Protein AF-A0A8T4M8V0-F1 (afdb_monomer_lite)

Secondary structure (DSSP, 8-state):
----TTSS----HHHHHHHHHHHHHHHHHHHHH--TT--EEEE-TTS----HHHHHHHHHHHHHTTEEEEEEE-SS-EEEEEEE----

Structure (mmCIF, N/CA/C/O backbone):
data_AF-A0A8T4M8V0-F1
#
_entry.id   AF-A0A8T4M8V0-F1
#
loop_
_atom_site.group_PDB
_ato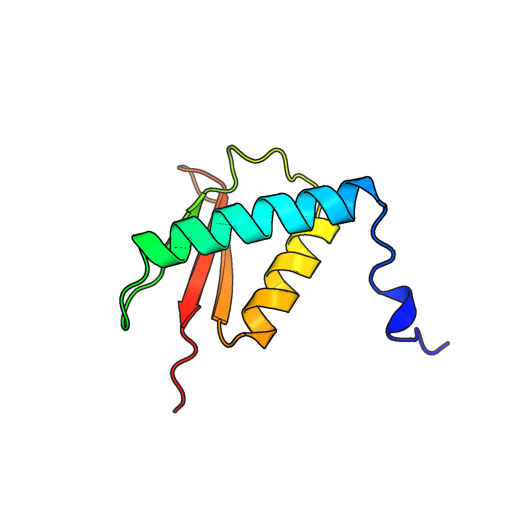m_site.id
_atom_site.type_symbol
_atom_site.label_atom_id
_atom_site.label_alt_id
_atom_site.label_comp_id
_atom_site.label_asym_id
_atom_site.label_entity_id
_atom_site.label_seq_id
_atom_site.pdbx_PDB_ins_code
_atom_site.Cartn_x
_atom_site.Cartn_y
_atom_site.Cartn_z
_atom_site.occupancy
_atom_site.B_iso_or_equiv
_atom_site.auth_seq_id
_atom_site.auth_comp_id
_atom_site.auth_asym_id
_atom_site.auth_atom_id
_atom_site.pdbx_PDB_model_num
ATOM 1 N N . MET A 1 1 ? -10.432 -14.009 27.430 1.00 38.53 1 MET A N 1
ATOM 2 C CA . MET A 1 1 ? -10.425 -12.543 27.247 1.00 38.53 1 MET A CA 1
ATOM 3 C C . MET A 1 1 ? -10.503 -12.266 25.755 1.00 38.53 1 MET A C 1
ATOM 5 O O . MET A 1 1 ? -9.575 -12.601 25.035 1.00 38.53 1 MET A O 1
ATOM 9 N N . THR A 1 2 ? -11.648 -11.789 25.274 1.00 46.03 2 THR A N 1
ATOM 10 C CA . THR A 1 2 ? -11.889 -11.446 23.865 1.00 46.03 2 THR A CA 1
ATOM 11 C C . THR A 1 2 ? -11.365 -10.042 23.603 1.00 46.03 2 THR A C 1
ATOM 13 O O . THR A 1 2 ? -11.984 -9.071 24.034 1.00 46.03 2 THR A O 1
ATOM 16 N N . VAL A 1 3 ? -10.222 -9.940 22.925 1.00 38.62 3 VAL A N 1
ATOM 17 C CA . VAL A 1 3 ? -9.684 -8.664 22.436 1.00 38.62 3 VAL A CA 1
ATOM 18 C C . VAL A 1 3 ? -10.717 -8.072 21.480 1.00 38.62 3 VAL A C 1
ATOM 20 O O . VAL A 1 3 ? -11.065 -8.683 20.468 1.00 38.62 3 VAL A O 1
ATOM 23 N N . THR A 1 4 ? -11.282 -6.920 21.829 1.00 43.56 4 THR A N 1
ATOM 24 C CA . THR A 1 4 ? -12.256 -6.254 20.956 1.00 43.56 4 THR A CA 1
ATOM 25 C C . THR A 1 4 ? -11.519 -5.615 19.773 1.00 43.56 4 THR A C 1
ATOM 27 O O . THR A 1 4 ? -10.409 -5.113 19.950 1.00 43.56 4 THR A O 1
ATOM 30 N N . PRO A 1 5 ? -12.111 -5.532 18.564 1.00 46.53 5 PRO A N 1
ATOM 31 C CA . PRO A 1 5 ? -11.468 -4.893 17.406 1.00 46.53 5 PRO A CA 1
ATOM 32 C C . PRO A 1 5 ? -11.049 -3.428 17.635 1.00 46.53 5 PRO A C 1
ATOM 34 O O . PRO A 1 5 ? -10.285 -2.880 16.845 1.00 46.53 5 PRO A O 1
ATOM 37 N N . LYS A 1 6 ? -11.550 -2.790 18.705 1.00 45.72 6 LYS A N 1
ATOM 38 C CA . LYS A 1 6 ? -11.184 -1.435 19.143 1.00 45.72 6 LYS A CA 1
ATOM 39 C C . LYS A 1 6 ? -9.783 -1.337 19.759 1.00 45.72 6 LYS A C 1
ATOM 41 O O . LYS A 1 6 ? -9.256 -0.232 19.828 1.00 45.72 6 LYS A O 1
ATOM 46 N N . GLU A 1 7 ? -9.182 -2.446 20.183 1.00 42.09 7 GLU A N 1
ATOM 47 C CA . GLU A 1 7 ? -7.837 -2.460 20.779 1.00 42.09 7 GLU A CA 1
ATOM 48 C C . GLU A 1 7 ? -6.719 -2.687 19.749 1.00 42.09 7 GLU A C 1
ATOM 50 O O . GLU A 1 7 ? -5.551 -2.467 20.057 1.00 42.09 7 GLU A O 1
ATOM 55 N N . ALA A 1 8 ? -7.055 -3.056 18.507 1.00 46.78 8 ALA A N 1
ATOM 56 C CA . ALA A 1 8 ? -6.068 -3.479 17.513 1.00 46.78 8 ALA A CA 1
ATOM 57 C C . ALA A 1 8 ? -5.246 -2.346 16.864 1.00 46.78 8 ALA A C 1
ATOM 59 O O . ALA A 1 8 ? -4.221 -2.645 16.265 1.00 46.78 8 ALA A O 1
ATOM 60 N N . THR A 1 9 ? -5.609 -1.064 16.988 1.00 58.28 9 THR A N 1
ATOM 61 C CA . THR A 1 9 ? -4.800 0.036 16.416 1.00 58.28 9 THR A CA 1
ATOM 62 C C . THR A 1 9 ? -5.050 1.371 17.121 1.00 58.28 9 THR A C 1
ATOM 64 O O . THR A 1 9 ? -5.692 2.276 16.590 1.00 58.28 9 THR A O 1
ATOM 67 N N . LYS A 1 10 ? -4.509 1.559 18.331 1.00 70.19 10 LYS A N 1
ATOM 68 C CA . LYS A 1 10 ? -4.385 2.917 18.887 1.00 70.19 10 LYS A CA 1
ATOM 69 C C . LYS A 1 10 ? -3.154 3.590 18.273 1.00 70.19 10 LYS A C 1
ATOM 71 O O . LYS A 1 10 ? -2.077 3.567 18.860 1.00 70.19 10 LYS A O 1
ATOM 76 N N . LEU A 1 11 ? -3.322 4.129 17.065 1.00 76.25 11 LEU A N 1
ATOM 77 C CA . LEU A 1 11 ? -2.331 4.998 16.430 1.00 76.25 11 LEU A CA 1
ATOM 78 C C . LEU A 1 11 ? -2.266 6.323 17.205 1.00 76.25 11 LEU A C 1
ATOM 80 O O . LEU A 1 11 ? -3.290 6.925 17.540 1.00 76.25 11 LEU A O 1
ATOM 84 N N . SER A 1 12 ? -1.059 6.780 17.506 1.00 85.69 12 SER A N 1
ATOM 85 C CA . SER A 1 12 ? -0.782 8.123 18.006 1.00 85.69 12 SER A CA 1
ATOM 86 C C . SER A 1 12 ? -1.106 9.176 16.943 1.00 85.69 12 SER A C 1
ATOM 88 O O . SER A 1 12 ? -1.226 8.883 15.755 1.00 85.69 12 SER A O 1
ATOM 90 N N . ARG A 1 13 ? -1.218 10.447 17.348 1.00 83.12 13 ARG A N 1
ATOM 91 C CA . ARG A 1 13 ? -1.440 11.549 16.394 1.00 83.12 13 ARG A CA 1
ATOM 92 C C . ARG A 1 13 ? -0.344 11.627 15.325 1.00 83.12 13 ARG A C 1
ATOM 94 O O . ARG A 1 13 ? -0.660 11.935 14.181 1.00 83.12 13 ARG A O 1
ATOM 101 N N . SER A 1 14 ? 0.902 11.326 15.698 1.00 84.00 14 SER A N 1
ATOM 102 C CA . SER A 1 14 ? 2.034 11.277 14.766 1.00 84.00 14 SER A CA 1
ATOM 103 C C . SER A 1 14 ? 1.847 10.165 13.735 1.00 84.00 14 SER A C 1
ATOM 105 O O . SER A 1 14 ? 1.882 10.423 12.537 1.00 84.00 14 SER A O 1
ATOM 107 N N . GLU A 1 15 ? 1.519 8.953 14.189 1.00 85.50 15 GLU A N 1
ATOM 108 C CA . GLU A 1 15 ? 1.286 7.803 13.307 1.00 85.50 15 GLU A CA 1
ATOM 109 C C . GLU A 1 15 ? 0.078 8.019 12.388 1.00 85.50 15 GLU A C 1
ATOM 111 O O . GLU A 1 15 ? 0.133 7.685 11.212 1.00 85.50 15 GLU A O 1
ATOM 116 N N . ILE A 1 16 ? -0.998 8.645 12.878 1.00 85.31 16 ILE A N 1
ATOM 117 C CA . ILE A 1 16 ? -2.144 9.024 12.036 1.00 85.31 16 ILE A CA 1
ATOM 118 C C . ILE A 1 16 ? -1.711 10.010 10.947 1.00 85.31 16 ILE A C 1
ATOM 120 O O . ILE A 1 16 ? -2.171 9.911 9.809 1.00 85.31 16 ILE A O 1
ATOM 124 N N . SER A 1 17 ? -0.848 10.970 11.286 1.00 86.31 17 SER A N 1
ATOM 125 C CA . SER A 1 17 ? -0.317 11.919 10.310 1.00 86.31 17 SER A CA 1
ATOM 126 C C . SER A 1 17 ? 0.552 11.215 9.269 1.00 86.31 17 SER A C 1
ATOM 128 O O . SER A 1 17 ? 0.394 11.485 8.085 1.00 86.31 17 SER A O 1
ATOM 130 N N . GLN A 1 18 ? 1.409 10.283 9.691 1.00 85.69 18 GLN A N 1
ATOM 131 C CA . GLN A 1 18 ? 2.244 9.479 8.795 1.00 85.69 18 GLN A CA 1
ATOM 132 C C . GLN A 1 18 ? 1.398 8.611 7.858 1.00 85.69 18 GLN A C 1
ATOM 134 O O . GLN A 1 18 ? 1.624 8.636 6.652 1.00 85.69 18 GLN A O 1
ATOM 139 N N . VAL A 1 19 ? 0.368 7.929 8.380 1.00 87.12 19 VAL A N 1
ATOM 140 C CA . VAL A 1 19 ? -0.589 7.164 7.562 1.00 87.12 19 VAL A CA 1
ATOM 141 C C . VAL A 1 19 ? -1.216 8.059 6.494 1.00 87.12 19 VAL A C 1
ATOM 143 O O . VAL A 1 19 ? -1.279 7.666 5.338 1.00 87.12 19 VAL A O 1
ATOM 146 N N . LYS A 1 20 ? -1.660 9.272 6.844 1.00 88.06 20 LYS A N 1
ATOM 147 C CA . LYS A 1 20 ? -2.270 10.187 5.866 1.00 88.06 20 LYS A CA 1
ATOM 148 C C . LYS A 1 20 ? -1.284 10.679 4.810 1.00 88.06 20 LYS A C 1
ATOM 150 O O . LYS A 1 20 ? -1.653 10.761 3.643 1.00 88.06 20 LYS A O 1
ATOM 155 N N . SER A 1 21 ? -0.062 11.028 5.206 1.00 88.38 21 SER A N 1
ATOM 156 C CA . SER A 1 21 ? 0.968 11.462 4.258 1.00 88.38 21 SER A CA 1
ATOM 157 C C . SER A 1 21 ? 1.284 10.357 3.252 1.00 88.38 21 SER A C 1
ATOM 159 O O . SER A 1 21 ? 1.296 10.615 2.051 1.00 88.38 21 SER A O 1
ATOM 161 N N . LEU A 1 22 ? 1.437 9.123 3.738 1.00 87.69 22 LEU A N 1
ATOM 162 C CA . LEU A 1 22 ? 1.701 7.964 2.890 1.00 87.69 22 LEU A CA 1
ATOM 163 C C . LEU A 1 22 ? 0.536 7.599 1.994 1.00 87.69 22 LEU A C 1
ATOM 165 O O . LEU A 1 22 ? 0.738 7.258 0.838 1.00 87.69 22 LEU A O 1
ATOM 169 N N . GLU A 1 23 ? -0.685 7.687 2.509 1.00 89.75 23 GLU A N 1
ATOM 170 C CA . GLU A 1 23 ? -1.887 7.458 1.718 1.00 89.75 23 GLU A CA 1
ATOM 171 C C . GLU A 1 23 ? -1.920 8.389 0.502 1.00 89.75 23 GLU A C 1
ATOM 173 O O . GLU A 1 23 ? -2.078 7.903 -0.610 1.00 89.75 23 GLU A O 1
ATOM 178 N N . ILE A 1 24 ? -1.645 9.686 0.688 1.00 90.94 24 ILE A N 1
ATOM 179 C CA . ILE A 1 24 ? -1.592 10.668 -0.406 1.00 90.94 24 ILE A CA 1
ATOM 180 C C . ILE A 1 24 ? -0.477 10.347 -1.411 1.00 90.94 24 ILE A C 1
ATOM 182 O O . ILE A 1 24 ? -0.652 10.544 -2.615 1.00 90.94 24 ILE A O 1
ATOM 186 N N . GLU A 1 25 ? 0.687 9.914 -0.934 1.00 90.12 25 GLU A N 1
ATOM 187 C CA . GLU A 1 25 ? 1.825 9.578 -1.791 1.00 90.12 25 GLU A CA 1
ATOM 188 C C . GLU A 1 25 ? 1.551 8.328 -2.629 1.00 90.12 25 GLU A C 1
ATOM 190 O O . GLU A 1 25 ? 1.727 8.355 -3.849 1.00 90.12 25 GLU A O 1
ATOM 195 N N . ILE A 1 26 ? 1.036 7.274 -1.995 1.00 89.88 26 ILE A N 1
ATOM 196 C CA . ILE A 1 26 ? 0.637 6.031 -2.654 1.00 89.88 26 ILE A CA 1
ATOM 197 C C . ILE A 1 26 ? -0.493 6.307 -3.650 1.00 89.88 26 ILE A C 1
ATOM 199 O O . ILE A 1 26 ? -0.400 5.855 -4.786 1.00 89.88 26 ILE A O 1
ATOM 203 N N . ASP A 1 27 ? -1.511 7.096 -3.292 1.00 91.31 27 ASP A N 1
ATOM 204 C CA . ASP A 1 27 ? -2.613 7.453 -4.196 1.00 91.31 27 ASP A CA 1
ATOM 205 C C . ASP A 1 27 ? -2.098 8.160 -5.455 1.00 91.31 27 ASP A C 1
ATOM 207 O O . ASP A 1 27 ? -2.472 7.809 -6.576 1.00 91.31 27 ASP A O 1
ATOM 211 N N . LYS A 1 28 ? -1.193 9.135 -5.292 1.00 91.62 28 LYS A N 1
ATOM 212 C CA . LYS A 1 28 ? -0.546 9.816 -6.423 1.00 91.62 28 LYS A CA 1
ATOM 213 C C . LYS A 1 28 ? 0.293 8.851 -7.254 1.00 91.62 28 LYS A C 1
ATOM 215 O O . LYS A 1 28 ? 0.274 8.927 -8.481 1.00 91.62 28 LYS A O 1
ATOM 220 N N . TYR A 1 29 ? 1.036 7.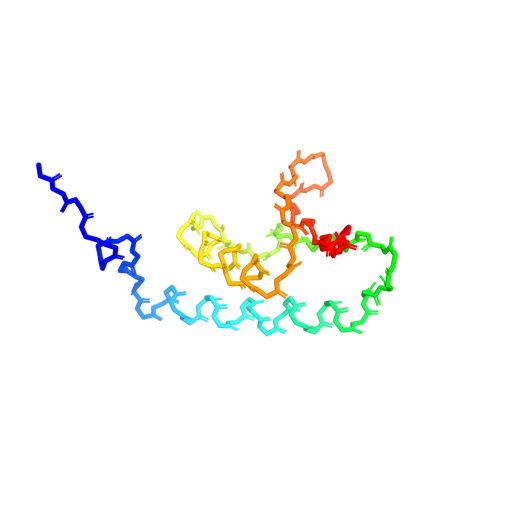957 -6.605 1.00 90.06 29 TYR A N 1
ATOM 221 C CA . TYR A 1 29 ? 1.881 6.990 -7.294 1.00 90.06 29 TYR A CA 1
ATOM 222 C C . TYR A 1 29 ? 1.048 5.991 -8.101 1.00 90.06 29 TYR A C 1
ATOM 224 O O . TYR A 1 29 ? 1.343 5.757 -9.273 1.00 90.06 29 TYR A O 1
ATOM 232 N N . LEU A 1 30 ? -0.024 5.456 -7.512 1.00 89.12 30 LEU A N 1
ATOM 233 C CA . LEU A 1 30 ? -0.976 4.576 -8.181 1.00 89.12 30 LEU A CA 1
ATOM 234 C C . LEU A 1 30 ? -1.662 5.301 -9.339 1.00 89.12 30 LEU A C 1
ATOM 236 O O . LEU A 1 30 ? -1.698 4.754 -10.431 1.00 89.12 30 LEU A O 1
ATOM 240 N N . ALA A 1 31 ? -2.123 6.541 -9.164 1.00 89.62 31 ALA A N 1
ATOM 241 C CA . ALA A 1 31 ? -2.748 7.302 -10.249 1.00 89.62 31 ALA A CA 1
ATOM 242 C C . ALA A 1 31 ? -1.828 7.484 -11.473 1.00 89.62 31 ALA A C 1
ATOM 244 O O . ALA A 1 31 ? -2.313 7.517 -12.601 1.00 89.62 31 ALA A O 1
ATOM 245 N N . ASN A 1 32 ? -0.511 7.571 -11.258 1.00 88.75 32 ASN A N 1
ATOM 246 C CA . ASN A 1 32 ? 0.471 7.756 -12.328 1.00 88.75 32 ASN A CA 1
ATOM 247 C C . ASN A 1 32 ? 0.986 6.442 -12.941 1.00 88.75 32 ASN A C 1
ATOM 249 O O . ASN A 1 32 ? 1.364 6.432 -14.109 1.00 88.75 32 ASN A O 1
ATOM 253 N N . ASN A 1 33 ? 1.044 5.353 -12.165 1.00 86.50 33 ASN A N 1
ATOM 254 C CA . ASN A 1 33 ? 1.710 4.105 -12.568 1.00 86.50 33 ASN A CA 1
ATOM 255 C C . ASN A 1 33 ? 0.760 2.913 -12.737 1.00 86.50 33 ASN A C 1
ATOM 257 O O . ASN A 1 33 ? 1.145 1.901 -13.325 1.00 86.50 33 ASN A O 1
ATOM 261 N N . TYR A 1 34 ? -0.464 2.989 -12.214 1.00 84.62 34 TYR A N 1
ATOM 262 C CA . TYR A 1 34 ? -1.429 1.907 -12.341 1.00 84.62 34 TYR A CA 1
ATOM 263 C C . TYR A 1 34 ? -1.929 1.790 -13.779 1.00 84.62 34 TYR A C 1
ATOM 265 O O . TYR A 1 34 ? -2.437 2.740 -14.374 1.00 84.62 34 TYR A O 1
ATOM 273 N N . ASN A 1 35 ? -1.837 0.575 -14.308 1.00 80.50 35 ASN A N 1
ATOM 274 C CA . ASN A 1 35 ? -2.565 0.144 -15.489 1.00 80.50 35 ASN A CA 1
ATOM 275 C C . ASN A 1 35 ? -3.430 -1.068 -15.106 1.00 80.50 35 ASN A C 1
ATOM 277 O O . ASN A 1 35 ? -3.067 -1.830 -14.211 1.00 80.50 35 ASN A O 1
ATOM 281 N N . ASP A 1 36 ? -4.564 -1.265 -15.784 1.00 70.00 36 ASP A N 1
ATOM 282 C CA . ASP A 1 36 ? -5.608 -2.248 -15.420 1.00 70.00 36 ASP A CA 1
ATOM 283 C C . ASP A 1 36 ? -5.152 -3.722 -15.346 1.00 70.00 36 ASP A C 1
ATOM 285 O O . ASP A 1 36 ? -5.929 -4.623 -15.028 1.00 70.00 36 ASP A O 1
ATOM 289 N N . SER A 1 37 ? -3.890 -4.011 -15.660 1.00 65.31 37 SER A N 1
ATOM 290 C CA . SER A 1 37 ? -3.328 -5.362 -15.696 1.00 65.31 37 SER A CA 1
ATOM 291 C C . SER A 1 37 ? -2.030 -5.523 -14.900 1.00 65.31 37 SER A C 1
ATOM 293 O O . SER A 1 37 ? -1.495 -6.633 -14.861 1.00 65.31 37 SER A O 1
ATOM 295 N N . GLY A 1 38 ? -1.523 -4.457 -14.279 1.00 80.38 38 GLY A N 1
ATOM 296 C CA . GLY A 1 38 ? -0.164 -4.389 -13.754 1.00 80.38 38 GLY A CA 1
ATOM 297 C C . GLY A 1 38 ? -0.080 -4.412 -12.236 1.00 80.38 38 GLY A C 1
ATOM 298 O O . GLY A 1 38 ? -0.947 -3.907 -11.524 1.00 80.38 38 GLY A O 1
ATOM 299 N N . LYS A 1 39 ? 1.020 -4.988 -11.748 1.00 89.25 39 LYS A N 1
ATOM 300 C CA . LYS A 1 39 ? 1.492 -4.772 -10.381 1.00 89.25 39 LYS A CA 1
ATOM 301 C C . LYS A 1 39 ? 2.150 -3.401 -10.317 1.00 89.25 39 LYS A C 1
ATOM 303 O O . LYS A 1 39 ? 2.947 -3.079 -11.197 1.00 89.25 39 LYS A O 1
ATOM 308 N N . VAL A 1 40 ? 1.861 -2.633 -9.276 1.00 90.06 40 VAL A N 1
ATOM 309 C CA . VAL A 1 40 ? 2.533 -1.357 -9.018 1.00 90.06 40 VAL A CA 1
ATOM 310 C C . VAL A 1 40 ? 3.470 -1.529 -7.832 1.00 90.06 40 VAL A C 1
ATOM 312 O O . VAL A 1 40 ? 3.045 -1.982 -6.772 1.00 90.06 40 VAL A O 1
ATOM 315 N N . TYR A 1 41 ? 4.742 -1.192 -8.024 1.00 89.69 41 TYR A N 1
ATOM 316 C CA . TYR A 1 41 ? 5.796 -1.334 -7.022 1.00 89.69 41 TYR A CA 1
ATOM 317 C C . TYR A 1 41 ? 6.072 0.031 -6.403 1.00 89.69 41 TYR A C 1
ATOM 319 O O . TYR A 1 41 ? 6.620 0.909 -7.060 1.00 89.69 41 TYR A O 1
ATOM 327 N N . PHE A 1 42 ? 5.667 0.220 -5.153 1.00 88.81 42 PHE A N 1
ATOM 328 C CA . PHE A 1 42 ? 5.909 1.448 -4.407 1.00 88.81 42 PHE A CA 1
ATOM 329 C C . PHE A 1 42 ? 7.114 1.249 -3.487 1.00 88.81 42 PHE A C 1
ATOM 331 O O . PHE A 1 42 ? 7.053 0.410 -2.588 1.00 88.81 42 PHE A O 1
ATOM 338 N N . SER A 1 43 ? 8.198 1.992 -3.724 1.00 87.19 43 SER A N 1
ATOM 339 C CA . SER A 1 43 ? 9.386 1.964 -2.862 1.00 87.19 43 SER A CA 1
ATOM 340 C C . SER A 1 43 ? 9.054 2.551 -1.496 1.00 87.19 43 SER A C 1
ATOM 342 O O . SER A 1 43 ? 8.532 3.661 -1.393 1.00 87.19 43 SER A O 1
ATOM 344 N N . THR A 1 44 ? 9.372 1.810 -0.443 1.00 81.94 44 THR A N 1
ATOM 345 C CA . THR A 1 44 ? 9.232 2.267 0.938 1.00 81.94 44 THR A CA 1
ATOM 346 C C . THR A 1 44 ? 10.555 2.637 1.582 1.00 81.94 44 THR A C 1
ATOM 348 O O . THR A 1 44 ? 10.533 3.197 2.667 1.00 81.94 44 THR A O 1
ATOM 351 N N . SER A 1 45 ? 11.685 2.379 0.923 1.00 70.50 45 SER A N 1
ATOM 352 C CA . SER A 1 45 ? 13.031 2.611 1.464 1.00 70.50 45 SER A CA 1
ATOM 353 C C . SER A 1 45 ? 13.308 4.075 1.833 1.00 70.50 45 SER A C 1
ATOM 355 O O . SER A 1 45 ? 14.029 4.339 2.790 1.00 70.50 45 SER A O 1
ATOM 357 N N . ASP A 1 46 ? 12.735 5.026 1.088 1.00 64.88 46 ASP A N 1
ATOM 358 C CA . ASP A 1 46 ? 12.928 6.469 1.318 1.00 64.88 46 ASP A CA 1
ATOM 359 C C . ASP A 1 46 ? 12.008 7.029 2.401 1.00 64.88 46 ASP A C 1
ATOM 361 O O . ASP A 1 46 ? 12.243 8.098 2.970 1.00 64.88 46 ASP A O 1
ATOM 365 N N . ASN A 1 47 ? 10.934 6.303 2.686 1.00 64.75 47 ASN A N 1
ATOM 366 C CA . ASN A 1 47 ? 10.027 6.666 3.736 1.00 64.75 47 ASN A CA 1
ATOM 367 C C . ASN A 1 47 ? 10.517 5.944 4.992 1.00 64.75 47 ASN A C 1
ATOM 369 O O . ASN A 1 47 ? 10.421 4.726 5.070 1.00 64.75 47 ASN A O 1
ATOM 373 N N . ASP A 1 48 ? 11.049 6.692 5.963 1.00 58.50 48 ASP A N 1
ATOM 374 C CA . ASP A 1 48 ? 11.561 6.214 7.262 1.00 58.50 48 ASP A CA 1
ATOM 375 C C . ASP A 1 48 ? 10.424 5.630 8.140 1.00 58.50 48 ASP A C 1
ATOM 377 O O . ASP A 1 48 ? 10.071 6.111 9.218 1.00 58.50 48 ASP A O 1
ATOM 381 N N . ILE A 1 49 ? 9.750 4.617 7.603 1.00 55.81 49 ILE A N 1
ATOM 382 C CA . ILE A 1 49 ? 8.564 3.952 8.120 1.00 55.81 49 ILE A CA 1
ATOM 383 C C . ILE A 1 49 ? 9.031 2.609 8.653 1.00 55.81 49 ILE A C 1
ATOM 385 O O . ILE A 1 49 ? 8.557 1.545 8.288 1.00 55.81 49 ILE A O 1
ATOM 389 N N . SER A 1 50 ? 9.932 2.631 9.614 1.00 56.34 50 SER A N 1
ATOM 390 C CA . SER A 1 50 ? 10.196 1.450 10.438 1.00 56.34 50 SER A CA 1
ATOM 391 C C . SER A 1 50 ? 9.021 1.130 11.390 1.00 56.34 50 SER A C 1
ATOM 393 O O . SER A 1 50 ? 9.142 0.297 12.285 1.00 56.34 50 SER A O 1
ATOM 395 N N . ASN A 1 51 ? 7.862 1.790 11.229 1.00 68.94 51 ASN A N 1
ATOM 396 C CA . ASN A 1 51 ? 6.696 1.617 12.086 1.00 68.94 51 ASN A CA 1
ATOM 397 C C . ASN A 1 51 ? 5.669 0.645 11.487 1.00 68.94 51 ASN A C 1
ATOM 399 O O . ASN A 1 51 ? 4.781 1.029 10.717 1.00 68.94 51 ASN A O 1
ATOM 403 N N . ASP A 1 52 ? 5.734 -0.598 11.958 1.00 76.38 52 ASP A N 1
ATOM 404 C CA . ASP A 1 52 ? 4.820 -1.692 11.617 1.00 76.38 52 ASP A CA 1
ATOM 405 C C . ASP A 1 52 ? 3.331 -1.317 11.708 1.00 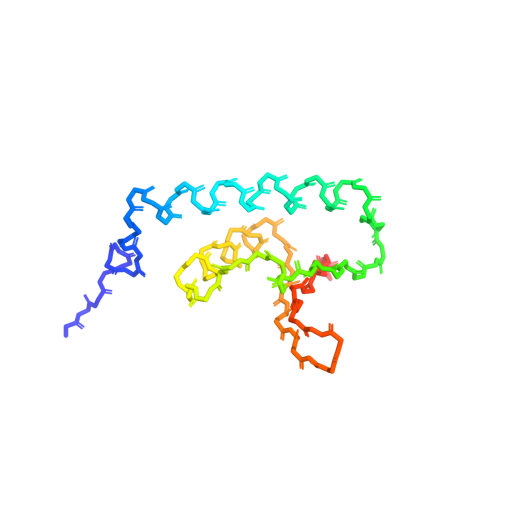76.38 52 ASP A C 1
ATOM 407 O O . ASP A 1 52 ? 2.515 -1.810 10.925 1.00 76.38 52 ASP A O 1
ATOM 411 N N . LYS A 1 53 ? 2.933 -0.426 12.630 1.00 82.88 53 LYS A N 1
ATOM 412 C CA . LYS A 1 53 ? 1.519 -0.040 12.798 1.00 82.88 53 LYS A 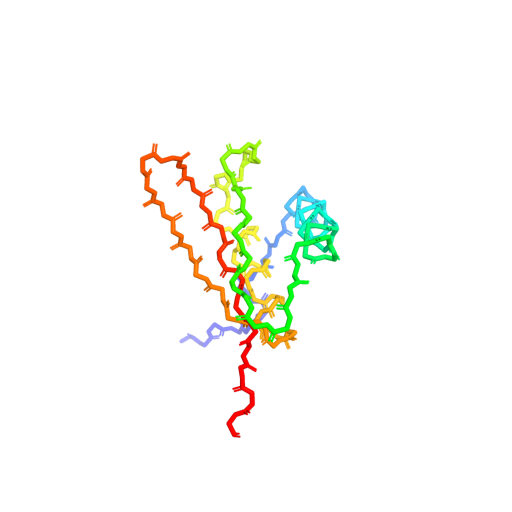CA 1
ATOM 413 C C . LYS A 1 53 ? 1.012 0.840 11.662 1.00 82.88 53 LYS A C 1
ATOM 415 O O . LYS A 1 53 ? -0.137 0.690 11.245 1.00 82.88 53 LYS A O 1
ATOM 420 N N . VAL A 1 54 ? 1.855 1.749 11.171 1.00 83.25 54 VAL A N 1
ATOM 421 C CA . VAL A 1 54 ? 1.532 2.630 10.040 1.00 83.25 54 VAL A CA 1
ATOM 422 C C . VAL A 1 54 ? 1.351 1.782 8.785 1.00 83.25 54 VAL A C 1
ATOM 424 O O . VAL A 1 54 ? 0.323 1.897 8.116 1.00 83.25 54 VAL A O 1
ATOM 427 N N . PHE A 1 55 ? 2.277 0.852 8.532 1.00 81.94 55 PHE A N 1
ATOM 428 C CA . PHE A 1 55 ? 2.169 -0.085 7.414 1.00 81.94 55 PHE A CA 1
ATOM 429 C C . PHE A 1 55 ? 0.949 -0.986 7.508 1.00 81.94 55 PHE A C 1
ATOM 431 O O . PHE A 1 55 ? 0.223 -1.138 6.528 1.00 81.94 55 PHE A O 1
ATOM 438 N N . THR A 1 56 ? 0.686 -1.543 8.688 1.00 86.62 56 THR A N 1
ATOM 439 C CA . THR A 1 56 ? -0.480 -2.404 8.904 1.00 86.62 56 THR A CA 1
ATOM 440 C C . THR A 1 56 ? -1.780 -1.671 8.565 1.00 86.62 56 THR A C 1
ATOM 442 O O . THR A 1 56 ? -2.659 -2.243 7.919 1.00 86.62 56 THR A O 1
ATOM 445 N N . GLU A 1 57 ? -1.913 -0.396 8.949 1.00 88.25 57 GLU A N 1
ATOM 446 C CA . GLU A 1 57 ? -3.117 0.382 8.644 1.00 88.25 57 GLU A CA 1
ATOM 447 C C . GLU A 1 57 ? -3.215 0.749 7.154 1.00 88.25 57 GLU A C 1
ATOM 449 O O . GLU A 1 57 ? -4.303 0.651 6.583 1.00 88.25 57 GLU A O 1
ATOM 454 N N . ILE A 1 58 ? -2.099 1.099 6.498 1.00 88.31 58 ILE A N 1
ATOM 455 C CA . ILE A 1 58 ? -2.055 1.326 5.042 1.00 88.31 58 ILE A CA 1
ATOM 456 C C . ILE A 1 58 ? -2.481 0.064 4.292 1.00 88.31 58 ILE A C 1
ATOM 458 O O . ILE A 1 58 ? -3.413 0.115 3.487 1.00 88.31 58 ILE A O 1
ATOM 462 N N . ILE A 1 59 ? -1.871 -1.082 4.604 1.00 88.75 59 ILE A N 1
ATOM 463 C CA . ILE A 1 59 ? -2.194 -2.362 3.967 1.00 88.75 59 ILE A CA 1
ATOM 464 C C . ILE A 1 59 ? -3.687 -2.651 4.127 1.00 88.75 59 ILE A C 1
ATOM 466 O O . ILE A 1 59 ? -4.400 -2.865 3.147 1.00 88.75 59 ILE A O 1
ATOM 470 N N . ARG A 1 60 ? -4.203 -2.540 5.355 1.00 89.69 60 ARG A N 1
ATOM 471 C CA . ARG A 1 60 ? -5.617 -2.780 5.656 1.00 89.69 60 ARG A CA 1
ATOM 472 C C . ARG A 1 60 ? -6.562 -1.865 4.872 1.00 89.69 60 ARG A C 1
ATOM 474 O O . ARG A 1 60 ? -7.637 -2.311 4.467 1.00 89.69 60 ARG A O 1
ATOM 481 N N . LYS A 1 61 ? -6.220 -0.585 4.697 1.00 90.19 61 LYS A N 1
ATOM 482 C CA . LYS A 1 61 ? -7.040 0.374 3.939 1.00 90.19 61 LYS A CA 1
ATOM 483 C C . LYS A 1 61 ? -7.136 -0.009 2.468 1.00 90.19 61 LYS A C 1
ATOM 485 O O . LYS A 1 61 ? -8.241 -0.130 1.940 1.00 90.19 61 LYS A O 1
ATOM 490 N N . TYR A 1 62 ? -6.000 -0.246 1.825 1.00 90.12 62 TYR A N 1
ATOM 491 C CA . TYR A 1 62 ? -5.966 -0.564 0.402 1.00 90.12 62 TYR A CA 1
ATOM 492 C C . TYR A 1 62 ? -6.512 -1.974 0.118 1.00 90.12 62 TYR A C 1
ATOM 494 O O . TYR A 1 62 ? -7.217 -2.170 -0.872 1.00 90.12 62 TYR A O 1
ATOM 502 N N . GLU A 1 63 ? -6.341 -2.939 1.027 1.00 90.38 63 GLU A N 1
ATOM 503 C CA . GLU A 1 63 ? -7.009 -4.242 0.915 1.00 90.38 63 GLU A CA 1
ATOM 504 C C . GLU A 1 63 ? -8.541 -4.140 0.957 1.00 90.38 63 GLU A C 1
ATOM 506 O O . GLU A 1 63 ? -9.235 -4.837 0.208 1.00 90.38 63 GLU A O 1
ATOM 511 N N . LYS A 1 64 ? -9.088 -3.243 1.792 1.00 88.88 64 LYS A N 1
ATOM 512 C CA . LYS A 1 64 ? -10.528 -2.926 1.801 1.00 88.88 64 LYS A CA 1
ATOM 513 C C . LYS A 1 64 ? -10.981 -2.228 0.520 1.00 88.88 64 LYS A C 1
ATOM 515 O O . LYS A 1 64 ? -12.117 -2.436 0.102 1.00 88.88 64 LYS A O 1
ATOM 520 N N . ALA A 1 65 ? -10.109 -1.438 -0.105 1.00 87.81 65 ALA A N 1
ATOM 521 C CA . ALA A 1 65 ? -10.360 -0.814 -1.402 1.00 87.81 65 ALA A CA 1
ATOM 522 C C . ALA A 1 65 ? -10.250 -1.801 -2.586 1.00 87.81 65 ALA A C 1
ATOM 524 O O . ALA A 1 65 ? -10.502 -1.419 -3.724 1.00 87.81 65 ALA A O 1
ATOM 525 N N . GLY A 1 66 ? -9.932 -3.076 -2.331 1.00 88.50 66 GLY A N 1
ATOM 526 C CA . GLY A 1 66 ? -9.898 -4.123 -3.353 1.00 88.50 66 GLY A CA 1
ATOM 527 C C . GLY A 1 66 ? -8.507 -4.416 -3.909 1.00 88.50 66 GLY A C 1
ATOM 528 O O . GLY A 1 66 ? -8.388 -5.175 -4.869 1.00 88.50 66 GLY A O 1
ATOM 529 N N . TRP A 1 67 ? -7.455 -3.876 -3.304 1.00 90.75 67 TRP A N 1
ATOM 530 C CA . TRP A 1 67 ? -6.085 -4.224 -3.657 1.00 90.75 67 TRP A CA 1
ATOM 531 C C . TRP A 1 67 ? -5.645 -5.501 -2.938 1.00 90.75 67 TRP A C 1
ATOM 533 O O . TRP A 1 67 ? -6.159 -5.877 -1.886 1.00 90.75 67 TRP A O 1
ATOM 543 N N . LYS A 1 68 ? -4.685 -6.203 -3.522 1.00 91.12 68 LYS A N 1
ATOM 544 C CA . LYS A 1 68 ? -3.856 -7.191 -2.842 1.00 91.12 68 LYS A CA 1
ATOM 545 C C . LYS A 1 68 ? -2.477 -6.569 -2.701 1.00 91.12 68 LYS A C 1
ATOM 547 O O . LYS A 1 68 ? -1.930 -6.097 -3.691 1.00 91.12 68 LYS A O 1
ATOM 552 N N . ILE A 1 69 ? -1.944 -6.559 -1.486 1.00 90.62 69 ILE A N 1
ATOM 553 C CA . ILE A 1 69 ? -0.678 -5.890 -1.192 1.00 90.62 69 ILE A CA 1
ATOM 554 C C . ILE A 1 69 ? 0.313 -6.929 -0.704 1.00 90.62 69 ILE A C 1
ATOM 556 O O . ILE A 1 69 ? -0.008 -7.731 0.170 1.00 90.62 69 ILE A O 1
ATOM 560 N N . THR A 1 70 ? 1.505 -6.929 -1.288 1.00 89.62 70 THR A N 1
ATOM 561 C CA . THR A 1 70 ? 2.604 -7.804 -0.871 1.00 89.62 70 THR A CA 1
ATOM 562 C C . THR A 1 70 ? 3.785 -6.941 -0.464 1.00 89.62 70 THR A C 1
ATOM 564 O O . THR A 1 70 ? 4.172 -6.060 -1.225 1.00 89.62 70 THR A O 1
ATOM 567 N N . ASN A 1 71 ? 4.351 -7.191 0.715 1.00 86.38 71 ASN A N 1
ATOM 568 C CA . ASN A 1 71 ? 5.622 -6.593 1.106 1.00 86.38 71 ASN A CA 1
ATOM 569 C C . ASN A 1 71 ? 6.759 -7.439 0.513 1.00 86.38 71 ASN A C 1
ATOM 571 O O . ASN A 1 71 ? 6.788 -8.657 0.714 1.00 86.38 71 ASN A O 1
ATOM 575 N N . VAL A 1 72 ? 7.634 -6.809 -0.264 1.00 85.94 72 VAL A N 1
ATOM 576 C CA . VAL A 1 72 ? 8.796 -7.436 -0.891 1.00 85.94 72 VAL A CA 1
ATOM 577 C C . VAL A 1 72 ? 10.029 -6.657 -0.463 1.00 85.94 72 VAL A C 1
ATOM 579 O O . VAL A 1 72 ? 10.094 -5.456 -0.680 1.00 85.94 72 VAL A O 1
ATOM 582 N N . SER A 1 73 ? 10.997 -7.357 0.116 1.00 83.94 73 SER A N 1
ATOM 583 C CA . SER A 1 73 ? 12.304 -6.816 0.482 1.00 83.94 73 SER A CA 1
ATOM 584 C C . SER A 1 73 ? 13.364 -7.580 -0.300 1.00 83.94 73 SER A C 1
ATOM 586 O O . SER A 1 73 ? 13.398 -8.817 -0.247 1.00 83.94 73 SER A O 1
ATOM 588 N N . ASP A 1 74 ? 14.183 -6.874 -1.074 1.00 82.19 74 ASP A N 1
ATOM 589 C CA . ASP A 1 74 ? 15.268 -7.463 -1.856 1.00 82.19 74 ASP A CA 1
ATOM 590 C C . ASP A 1 74 ? 16.549 -6.606 -1.821 1.00 82.19 74 ASP A C 1
ATOM 592 O O . ASP A 1 74 ? 16.777 -5.833 -0.893 1.00 82.19 74 ASP A O 1
ATOM 596 N N . ARG A 1 75 ? 17.463 -6.813 -2.781 1.00 77.94 75 ARG A N 1
ATOM 597 C CA . ARG A 1 75 ? 18.736 -6.073 -2.843 1.00 77.94 75 ARG A CA 1
ATOM 598 C C . ARG A 1 75 ? 18.573 -4.622 -3.304 1.00 77.94 75 ARG A C 1
ATOM 600 O O . ARG A 1 75 ? 19.504 -3.847 -3.107 1.00 77.94 75 ARG A O 1
ATOM 607 N N . GLU A 1 76 ? 17.464 -4.289 -3.956 1.00 77.38 76 GLU A N 1
ATOM 608 C CA . GLU A 1 76 ? 17.169 -2.954 -4.482 1.00 77.38 76 GLU A CA 1
ATOM 609 C C . GLU A 1 76 ? 16.385 -2.110 -3.467 1.00 77.38 76 GLU A C 1
ATOM 611 O O . GLU A 1 76 ? 16.488 -0.882 -3.489 1.00 77.38 76 GLU A O 1
ATOM 616 N N . GLY A 1 77 ? 15.691 -2.752 -2.520 1.00 82.06 77 GLY A N 1
ATOM 617 C CA . GLY A 1 77 ? 15.073 -2.085 -1.377 1.00 82.06 77 GLY A CA 1
ATOM 618 C C . GLY A 1 77 ? 13.840 -2.801 -0.833 1.00 82.06 77 GLY A C 1
ATOM 619 O O . GLY A 1 77 ? 13.594 -3.974 -1.119 1.00 82.06 77 GLY A O 1
ATOM 620 N N . ASP A 1 78 ? 13.060 -2.058 -0.049 1.00 85.81 78 ASP A N 1
ATOM 621 C CA . ASP A 1 78 ? 11.761 -2.484 0.464 1.00 85.81 78 ASP A CA 1
ATOM 622 C C . ASP A 1 78 ? 10.636 -1.888 -0.388 1.00 85.81 78 ASP A C 1
ATOM 624 O O . ASP A 1 78 ? 10.638 -0.695 -0.706 1.00 85.81 78 ASP A O 1
ATOM 628 N N . TYR A 1 79 ? 9.655 -2.718 -0.741 1.00 87.06 79 TYR A N 1
ATOM 629 C CA . TYR A 1 79 ? 8.560 -2.362 -1.635 1.00 87.06 79 TYR A CA 1
ATOM 630 C C . TYR A 1 79 ? 7.206 -2.850 -1.124 1.00 87.06 79 TYR A C 1
ATOM 632 O O . TYR A 1 79 ? 7.038 -3.998 -0.702 1.00 87.06 79 TYR A O 1
ATOM 640 N N . LEU A 1 80 ? 6.187 -2.010 -1.308 1.00 89.19 80 LEU A N 1
ATOM 641 C CA . LEU A 1 80 ? 4.794 -2.439 -1.322 1.00 89.19 80 LEU A CA 1
ATOM 642 C C . LEU A 1 80 ? 4.342 -2.684 -2.759 1.00 89.19 80 LEU A C 1
ATOM 644 O O . LEU A 1 80 ? 4.309 -1.777 -3.591 1.00 89.19 80 LEU A O 1
ATOM 648 N N . VAL A 1 81 ? 3.949 -3.920 -3.040 1.00 91.06 81 VAL A N 1
ATOM 649 C CA . VAL A 1 81 ? 3.440 -4.333 -4.347 1.00 91.06 81 VAL A CA 1
ATOM 650 C C . VAL A 1 81 ? 1.921 -4.326 -4.320 1.00 91.06 81 VAL A C 1
ATOM 652 O O . VAL A 1 81 ? 1.315 -5.171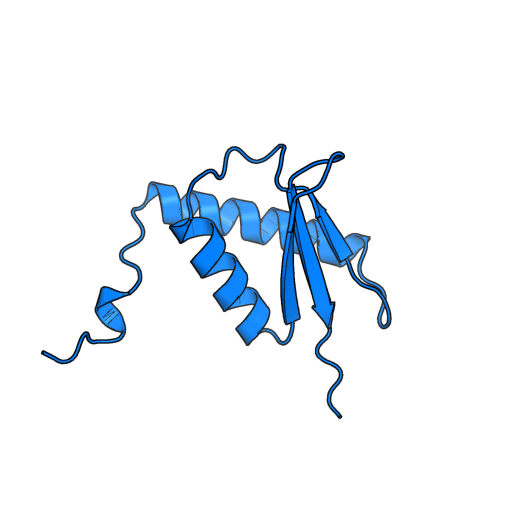 -3.665 1.00 91.06 81 VAL A O 1
ATOM 655 N N . PHE A 1 82 ? 1.314 -3.399 -5.054 1.00 91.81 82 PHE A N 1
ATOM 656 C CA . PHE A 1 82 ? -0.131 -3.267 -5.213 1.00 91.81 82 PHE A CA 1
ATOM 657 C C . PHE A 1 82 ? -0.596 -4.042 -6.446 1.00 91.81 82 PHE A C 1
ATOM 659 O O . PHE A 1 82 ? -0.180 -3.762 -7.569 1.00 91.81 82 PHE A O 1
ATOM 666 N N . GLU A 1 83 ? -1.482 -5.014 -6.246 1.00 90.75 83 GLU A N 1
ATOM 667 C CA . GLU A 1 83 ? -2.102 -5.801 -7.31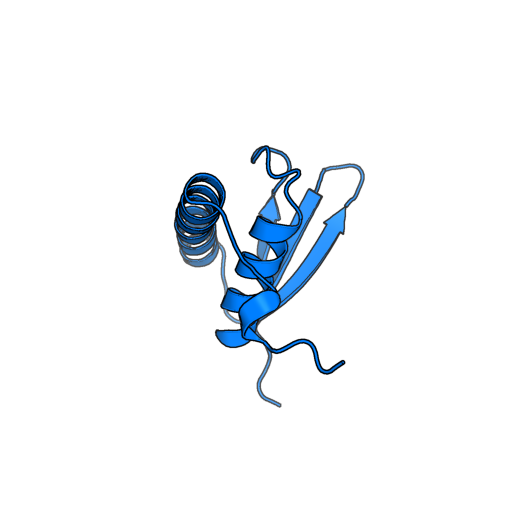1 1.00 90.75 83 GLU A CA 1
ATOM 668 C C . GLU A 1 83 ? -3.627 -5.604 -7.275 1.00 90.75 83 GLU A C 1
ATOM 670 O O . GLU A 1 83 ? -4.229 -5.753 -6.206 1.00 90.75 83 GLU A O 1
ATOM 675 N N . PRO A 1 84 ? -4.303 -5.324 -8.401 1.00 86.56 84 PRO A N 1
ATOM 676 C CA . PRO A 1 84 ? -5.760 -5.284 -8.413 1.00 86.56 84 PRO A CA 1
ATOM 677 C C . PRO A 1 84 ? -6.311 -6.688 -8.128 1.00 86.56 84 PRO A C 1
ATOM 679 O O . PRO A 1 84 ? -5.937 -7.664 -8.792 1.00 86.56 84 PRO A O 1
ATOM 682 N N . ARG A 1 85 ? -7.224 -6.837 -7.154 1.00 78.56 85 ARG A N 1
ATOM 683 C CA . ARG A 1 85 ? -7.938 -8.112 -6.987 1.00 78.56 85 ARG A CA 1
ATOM 684 C C . ARG A 1 85 ? -8.851 -8.300 -8.190 1.00 78.56 85 ARG A C 1
ATOM 686 O O . ARG A 1 85 ? -9.935 -7.725 -8.253 1.00 78.56 85 ARG A O 1
ATOM 693 N N . ARG A 1 86 ? -8.426 -9.135 -9.141 1.00 65.81 86 ARG A N 1
ATOM 694 C CA . ARG A 1 86 ? -9.298 -9.600 -10.223 1.00 65.81 86 ARG A CA 1
ATOM 695 C C . ARG A 1 86 ? -10.543 -10.215 -9.586 1.00 65.81 86 ARG A C 1
ATOM 697 O O . ARG A 1 86 ? -10.439 -11.237 -8.906 1.00 65.81 86 ARG A O 1
ATOM 704 N N . ARG A 1 87 ? -11.703 -9.579 -9.781 1.00 56.62 87 ARG A N 1
ATOM 705 C CA . ARG A 1 87 ? -12.995 -10.228 -9.543 1.00 56.62 87 ARG A CA 1
ATOM 706 C C . ARG A 1 87 ? -13.029 -11.435 -10.483 1.00 56.62 87 ARG A C 1
ATOM 708 O O . ARG A 1 87 ? -13.046 -11.249 -11.696 1.00 56.62 87 ARG A O 1
ATOM 715 N N . LYS A 1 88 ? -12.882 -12.634 -9.919 1.00 50.56 88 LYS A N 1
ATOM 716 C CA . LYS A 1 88 ? -13.195 -13.880 -10.622 1.00 50.56 88 LYS A CA 1
ATOM 717 C C . LYS A 1 88 ? -14.702 -14.022 -10.736 1.00 50.56 88 LYS A C 1
ATOM 719 O O . LYS A 1 88 ? -15.387 -13.574 -9.788 1.00 50.56 88 LYS A O 1
#

Foldseek 3Di:
DDDDPVPPAPDDPVLVVLLVVVVVVVVVQCVVPDDPADKRKDACQPPPCPDPRSVVVNCVVVVVVQWDWDWDQDPVGIIIITDHNPPD

pLDDT: mean 78.96, std 14.87, range [38.53, 91.81]

Sequence (88 aa):
MTVTPKEATKLSRSEISQVKSLEIEIDKYLANNYNDSGKVYFSTSDNDISNDKVFTEIIRKYEKAGWKITNVSDREGDYLVFEPRRRK

Radius of gyration: 14.07 Å; chains: 1; bounding box: 32×26×43 Å